Protein AF-A0A3M8TWA8-F1 (afdb_monomer)

Organism: NCBI:txid2486417

pLDDT: mean 70.11, std 12.39, range [41.38, 85.44]

Nearest PDB structures (foldseek):
  5ljw-assembly2_B  TM=4.815E-01  e=3.329E+00  Paramagnetospirillum magneticum AMB-1
  3wtf-assembly1_A  TM=4.053E-01  e=4.040E+00  Homo sapiens
  1u80-assembly2_C-2  TM=3.527E-01  e=4.310E+00  Escherichia coli

Secondary structure (DSSP, 8-state):
--------THHHHHHHHHHHS---HHHHTT--TT-EE--STTPPPEEEEEETTEEEEEEPPHHHHHHHHHHH-

Foldseek 3Di:
DPPPPPPPLLVVLLVQCCPPFVDDSVFSVVQDLPQKDPDDPPQATWGWTDDDPDIDITGHDPVSNVSSVSNND

Sequence (73 aa):
MLAHPTVDLAVPLGRSLALREGLRTTVLAGLPRGDDHPVVGGVPGSLTYRDGDRVRIVSLSPESELLLSASMA

Mean predicted aligned error: 9.42 Å

Solvent-accessible surface area (backbone atoms only — not comparable to full-atom values): 4551 Å² total; per-residue (Å²): 132,83,77,69,76,76,73,71,43,65,61,62,31,46,51,39,35,35,74,76,65,64,46,57,71,75,41,60,80,65,60,67,99,76,51,72,46,76,61,67,93,85,45,67,30,36,46,53,44,60,60,87,93,41,80,46,76,43,70,41,51,76,65,40,44,50,38,50,55,62,67,74,109

Structure (mmCIF, N/CA/C/O backbone):
data_AF-A0A3M8TWA8-F1
#
_entry.id   AF-A0A3M8TWA8-F1
#
loop_
_atom_site.group_PDB
_atom_site.id
_atom_site.type_symbol
_atom_site.label_atom_id
_atom_site.label_alt_id
_atom_site.label_comp_id
_atom_site.label_asym_id
_atom_site.label_entity_id
_atom_site.label_seq_id
_atom_site.pdbx_PDB_ins_code
_atom_site.Cartn_x
_atom_site.Cartn_y
_atom_site.Cartn_z
_atom_site.occupancy
_atom_site.B_iso_or_equiv
_atom_site.auth_seq_id
_atom_site.auth_comp_id
_atom_site.auth_asym_id
_atom_site.auth_atom_id
_atom_site.pdbx_PDB_model_num
ATOM 1 N N . MET A 1 1 ? 16.017 -12.696 -26.200 1.00 41.38 1 MET A N 1
ATOM 2 C CA . MET A 1 1 ? 14.870 -12.349 -25.339 1.00 41.38 1 MET A CA 1
ATOM 3 C C . MET A 1 1 ? 15.419 -12.193 -23.928 1.00 41.38 1 MET A C 1
ATOM 5 O O . MET A 1 1 ? 15.658 -13.194 -23.268 1.00 41.38 1 MET A O 1
ATOM 9 N N . LEU A 1 2 ? 15.786 -10.969 -23.533 1.00 43.72 2 LEU A N 1
ATOM 10 C CA . LEU A 1 2 ? 16.223 -10.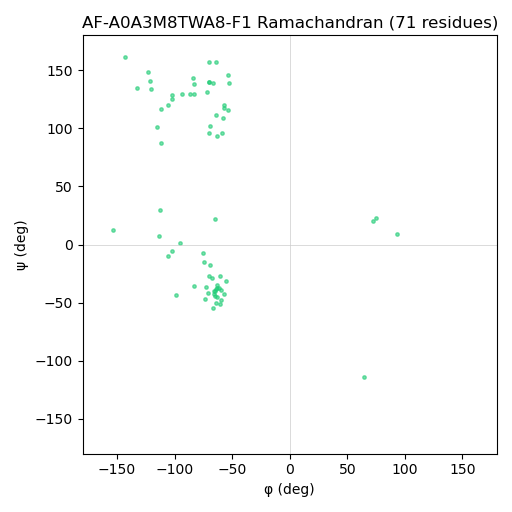686 -22.163 1.00 43.72 2 LEU A CA 1
ATOM 11 C C . LEU A 1 2 ? 14.978 -10.825 -21.289 1.00 43.72 2 LEU A C 1
ATOM 13 O O . LEU A 1 2 ? 14.097 -9.969 -21.338 1.00 43.72 2 LEU A O 1
ATOM 17 N N . ALA A 1 3 ? 14.856 -11.947 -20.583 1.00 43.16 3 ALA A N 1
ATOM 18 C CA . ALA A 1 3 ? 13.894 -12.074 -19.504 1.00 43.16 3 ALA A CA 1
ATOM 19 C C . ALA A 1 3 ? 14.311 -11.045 -18.453 1.00 43.16 3 ALA A C 1
ATOM 21 O O . ALA A 1 3 ? 15.222 -11.292 -17.667 1.00 43.16 3 ALA A O 1
ATOM 22 N N . HIS A 1 4 ? 13.726 -9.848 -18.514 1.00 44.62 4 HIS A N 1
ATOM 23 C CA . HIS A 1 4 ? 13.827 -8.913 -17.410 1.00 44.62 4 HIS A CA 1
ATOM 24 C C . HIS A 1 4 ? 13.273 -9.665 -16.204 1.00 44.62 4 HIS A C 1
ATOM 26 O O . HIS A 1 4 ? 12.132 -10.130 -16.283 1.00 44.62 4 HIS A O 1
ATOM 32 N N . PRO A 1 5 ? 14.055 -9.869 -15.132 1.00 54.28 5 PRO A N 1
ATOM 33 C CA . PRO A 1 5 ? 13.468 -10.333 -13.896 1.00 54.28 5 PRO A CA 1
ATOM 34 C C . PRO A 1 5 ? 12.429 -9.274 -13.547 1.00 54.28 5 PRO A C 1
ATOM 36 O O . PRO A 1 5 ? 12.785 -8.129 -13.276 1.00 54.28 5 PRO A O 1
ATOM 39 N N . THR A 1 6 ? 11.149 -9.617 -13.677 1.00 57.97 6 THR A N 1
ATOM 40 C CA . THR A 1 6 ? 10.056 -8.804 -13.162 1.00 57.97 6 THR A CA 1
ATOM 41 C C . THR A 1 6 ? 10.336 -8.718 -11.676 1.00 57.97 6 THR A C 1
ATOM 43 O O . THR A 1 6 ? 10.126 -9.685 -10.947 1.00 57.97 6 THR A O 1
ATOM 46 N N . VAL A 1 7 ? 10.983 -7.631 -11.259 1.00 62.66 7 VAL A N 1
ATOM 47 C CA . VAL A 1 7 ? 11.291 -7.399 -9.858 1.00 62.66 7 VAL A CA 1
ATOM 48 C C . VAL A 1 7 ? 9.945 -7.441 -9.161 1.00 62.66 7 VAL A C 1
ATOM 50 O O . VAL A 1 7 ? 9.057 -6.661 -9.497 1.00 62.66 7 VAL A O 1
ATOM 53 N N . ASP A 1 8 ? 9.765 -8.406 -8.263 1.00 69.94 8 ASP A N 1
ATOM 54 C CA . ASP A 1 8 ? 8.531 -8.507 -7.504 1.00 69.94 8 ASP A CA 1
ATOM 55 C C . ASP A 1 8 ? 8.489 -7.334 -6.527 1.00 69.94 8 ASP A C 1
ATOM 57 O O . ASP A 1 8 ? 9.094 -7.352 -5.451 1.00 69.94 8 ASP A O 1
ATOM 61 N N . LEU A 1 9 ? 7.808 -6.275 -6.956 1.00 69.38 9 LEU A N 1
ATOM 62 C CA . LEU A 1 9 ? 7.635 -5.068 -6.171 1.00 69.38 9 LEU A CA 1
ATOM 63 C C . LEU A 1 9 ? 6.613 -5.254 -5.043 1.00 69.38 9 LEU A C 1
ATOM 65 O O . LEU A 1 9 ? 6.532 -4.383 -4.180 1.00 69.38 9 LEU A O 1
ATOM 69 N N . ALA A 1 10 ? 5.897 -6.386 -4.963 1.00 74.19 10 ALA A N 1
ATOM 70 C CA . ALA A 1 10 ? 4.923 -6.630 -3.900 1.00 74.19 10 ALA A CA 1
ATOM 71 C C . ALA A 1 10 ? 5.585 -6.702 -2.517 1.00 74.19 10 ALA A C 1
ATOM 73 O O . ALA A 1 10 ? 5.051 -6.173 -1.541 1.00 74.19 10 ALA A O 1
ATOM 74 N N . VAL A 1 11 ? 6.777 -7.301 -2.427 1.00 79.44 11 VAL A N 1
ATOM 75 C CA . VAL A 1 11 ? 7.542 -7.396 -1.174 1.00 79.44 11 VAL A CA 1
ATOM 76 C C . VAL A 1 11 ? 8.036 -6.024 -0.683 1.00 79.44 11 VAL A C 1
ATOM 78 O O . VAL A 1 11 ? 7.738 -5.674 0.464 1.00 79.44 11 VAL A O 1
ATOM 81 N N . PRO A 1 12 ? 8.773 -5.218 -1.479 1.00 78.06 12 PRO A N 1
ATOM 82 C CA . PRO A 1 12 ? 9.217 -3.898 -1.036 1.00 78.06 12 PRO A CA 1
ATOM 83 C C . PRO A 1 12 ? 8.050 -2.929 -0.813 1.00 78.06 12 PRO A C 1
ATOM 85 O O . PRO A 1 12 ? 8.058 -2.225 0.198 1.00 78.06 12 PRO A O 1
ATOM 88 N N . LEU A 1 13 ? 7.019 -2.939 -1.669 1.00 76.62 13 LEU A N 1
ATOM 89 C CA . LEU A 1 13 ? 5.809 -2.133 -1.475 1.00 76.62 13 LEU A CA 1
ATOM 90 C C . LEU A 1 13 ? 5.119 -2.498 -0.162 1.00 76.62 13 LEU A C 1
ATOM 92 O O . LEU A 1 13 ? 4.814 -1.627 0.651 1.00 76.62 13 LEU A O 1
ATOM 96 N N . GLY A 1 14 ? 4.936 -3.793 0.087 1.00 78.38 14 GLY A N 1
ATOM 97 C CA . GLY A 1 14 ? 4.292 -4.252 1.303 1.00 78.38 14 GLY A CA 1
ATOM 98 C C . GLY A 1 14 ? 5.069 -3.899 2.567 1.00 78.38 14 GLY A C 1
ATOM 99 O O . GLY A 1 14 ? 4.481 -3.502 3.574 1.00 78.38 14 GLY A O 1
ATOM 100 N N . ARG A 1 15 ? 6.402 -3.967 2.511 1.00 83.31 15 ARG A N 1
ATOM 101 C CA . ARG A 1 15 ? 7.263 -3.536 3.616 1.00 83.31 15 ARG A CA 1
ATOM 102 C C . ARG A 1 15 ? 7.162 -2.031 3.859 1.00 83.31 15 ARG A C 1
ATOM 104 O O . ARG A 1 15 ? 7.090 -1.630 5.018 1.00 83.31 15 ARG A O 1
ATOM 111 N N . SER A 1 16 ? 7.144 -1.224 2.799 1.00 82.44 16 SER A N 1
ATOM 112 C CA . SER A 1 16 ? 6.981 0.229 2.907 1.00 82.44 16 SER A CA 1
ATOM 113 C C . SER A 1 16 ? 5.639 0.571 3.560 1.00 82.44 16 SER A C 1
ATOM 115 O O . SER A 1 16 ? 5.627 1.210 4.610 1.00 82.44 16 SER A O 1
ATOM 117 N N . LEU A 1 17 ? 4.542 -0.004 3.052 1.00 82.62 17 LEU A N 1
ATOM 118 C CA . LEU A 1 17 ? 3.184 0.176 3.578 1.00 82.62 17 LEU A CA 1
ATOM 119 C C . LEU A 1 17 ? 3.031 -0.264 5.038 1.00 82.62 17 LEU A C 1
ATOM 121 O O . LEU A 1 17 ? 2.355 0.398 5.827 1.00 82.62 17 LEU A O 1
ATOM 125 N N . ALA A 1 18 ? 3.670 -1.364 5.432 1.00 83.62 18 ALA A N 1
ATOM 126 C CA . ALA A 1 18 ? 3.628 -1.831 6.814 1.00 83.62 18 ALA A CA 1
ATOM 127 C C . ALA A 1 18 ? 4.433 -0.932 7.766 1.00 83.62 18 ALA A C 1
ATOM 129 O O . ALA A 1 18 ? 3.984 -0.659 8.878 1.00 83.62 18 ALA A O 1
ATOM 130 N N . LEU A 1 19 ? 5.620 -0.477 7.352 1.00 85.44 19 LEU A N 1
ATOM 131 C CA . LEU A 1 19 ? 6.530 0.277 8.220 1.00 85.44 19 LEU A CA 1
ATOM 132 C C . LEU A 1 19 ? 6.202 1.769 8.294 1.00 85.44 19 LEU A C 1
ATOM 134 O O . LEU A 1 19 ? 6.401 2.375 9.345 1.00 85.44 19 LEU A O 1
ATOM 138 N N . ARG A 1 20 ? 5.748 2.368 7.191 1.00 84.44 20 ARG A N 1
ATOM 139 C CA . ARG A 1 20 ? 5.535 3.817 7.080 1.00 84.44 20 ARG A CA 1
ATOM 140 C C .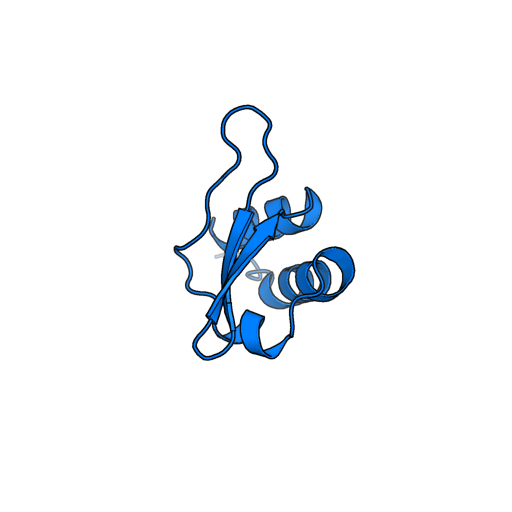 ARG A 1 20 ? 4.079 4.200 7.288 1.00 84.44 20 ARG A C 1
ATOM 142 O O . ARG A 1 20 ? 3.800 5.153 8.007 1.00 84.44 20 ARG A O 1
ATOM 149 N N . GLU A 1 21 ? 3.162 3.444 6.697 1.00 85.00 21 GLU A N 1
ATOM 150 C CA . GLU A 1 21 ? 1.727 3.725 6.758 1.00 85.00 21 GLU A CA 1
ATOM 151 C C . GLU A 1 21 ? 0.972 2.818 7.756 1.00 85.00 21 GLU A C 1
ATOM 153 O O . GLU A 1 21 ? -0.212 3.031 8.024 1.00 85.00 21 GLU A O 1
ATOM 158 N N . GLY A 1 22 ? 1.649 1.829 8.355 1.00 82.62 22 GLY A N 1
ATOM 159 C CA . GLY A 1 22 ? 1.091 0.960 9.396 1.00 82.62 22 GLY A CA 1
ATOM 160 C C . GLY A 1 22 ? 0.061 -0.054 8.890 1.00 82.62 22 GLY A C 1
ATOM 161 O O . GLY A 1 22 ? -0.760 -0.541 9.676 1.00 82.62 22 GLY A O 1
ATOM 162 N N . LEU A 1 23 ? 0.055 -0.369 7.589 1.00 80.00 23 LEU A N 1
ATOM 163 C CA . LEU A 1 23 ? -0.905 -1.318 7.025 1.00 80.00 23 LEU A CA 1
ATOM 164 C C . LEU A 1 23 ? -0.610 -2.740 7.502 1.00 80.00 23 LEU A C 1
ATOM 166 O O . LEU A 1 23 ? 0.532 -3.200 7.550 1.00 80.00 23 LEU A O 1
ATOM 170 N N . ARG A 1 24 ? -1.680 -3.479 7.799 1.00 74.56 24 ARG A N 1
ATOM 171 C CA . ARG A 1 24 ? -1.582 -4.907 8.105 1.00 74.56 24 ARG A CA 1
ATOM 172 C C . ARG A 1 24 ? -1.221 -5.682 6.845 1.00 74.56 24 ARG A C 1
ATOM 174 O O . ARG A 1 24 ? -1.805 -5.466 5.789 1.00 74.56 24 ARG A O 1
ATOM 181 N N . THR A 1 25 ? -0.345 -6.669 6.977 1.00 66.06 25 THR A N 1
ATOM 182 C CA . THR A 1 25 ? 0.090 -7.508 5.850 1.00 66.06 25 THR A CA 1
ATOM 183 C C . THR A 1 25 ? -1.047 -8.276 5.175 1.00 66.06 25 THR A C 1
ATOM 185 O O . THR A 1 25 ? -0.998 -8.521 3.975 1.00 66.06 25 THR A O 1
ATOM 188 N N . THR A 1 26 ? -2.114 -8.586 5.913 1.00 64.44 26 THR A N 1
ATOM 189 C CA . THR A 1 26 ? -3.329 -9.231 5.390 1.00 64.44 26 THR A CA 1
ATOM 190 C C . THR A 1 26 ? -4.122 -8.348 4.428 1.00 64.44 26 THR A C 1
ATOM 192 O O . THR A 1 26 ? -4.787 -8.864 3.540 1.00 64.44 26 THR A O 1
ATOM 195 N N . VAL A 1 27 ? -4.048 -7.026 4.593 1.00 62.03 27 VAL A N 1
ATOM 196 C CA . VAL A 1 27 ? -4.667 -6.053 3.682 1.00 62.03 27 VAL A CA 1
ATOM 197 C C . VAL A 1 27 ? -3.885 -5.987 2.373 1.00 62.03 27 VAL A C 1
ATOM 199 O O . VAL A 1 27 ? -4.476 -5.883 1.304 1.00 62.03 27 VAL A O 1
ATOM 202 N N . LEU A 1 28 ? -2.557 -6.101 2.453 1.00 63.19 28 LEU A N 1
ATOM 203 C CA . LEU A 1 28 ? -1.669 -6.004 1.295 1.00 63.19 28 LEU A CA 1
ATOM 204 C C . LEU A 1 28 ? -1.912 -7.117 0.271 1.00 63.19 28 LEU A C 1
ATOM 206 O O . LEU A 1 28 ? -1.833 -6.872 -0.927 1.00 63.19 28 LEU A O 1
ATOM 210 N N . ALA A 1 29 ? -2.260 -8.319 0.736 1.00 62.12 29 ALA A N 1
ATOM 211 C CA . ALA A 1 29 ? -2.589 -9.454 -0.127 1.00 62.12 29 ALA A CA 1
ATOM 212 C C . ALA A 1 29 ? -3.916 -9.282 -0.894 1.00 62.12 29 ALA A C 1
ATOM 214 O O . ALA A 1 29 ? -4.161 -10.005 -1.856 1.00 62.12 29 ALA A O 1
ATOM 215 N N . GLY A 1 30 ? -4.775 -8.355 -0.456 1.00 58.41 30 GLY A N 1
ATOM 216 C CA . GLY A 1 30 ? -6.099 -8.111 -1.024 1.00 58.41 30 GLY A CA 1
ATOM 217 C C . GLY A 1 30 ? -6.248 -6.757 -1.711 1.00 58.41 30 GLY A C 1
ATOM 218 O O . GLY A 1 30 ? -7.372 -6.410 -2.057 1.00 58.41 30 GLY A O 1
ATOM 219 N N . LEU A 1 31 ? -5.167 -5.986 -1.879 1.00 61.97 31 LEU A N 1
ATOM 220 C CA . LEU A 1 31 ? -5.216 -4.680 -2.536 1.00 61.97 31 LEU A CA 1
ATOM 221 C C . LEU A 1 31 ? -5.625 -4.848 -4.010 1.00 61.97 31 LEU A C 1
ATOM 223 O O . LEU A 1 31 ? -4.856 -5.417 -4.792 1.00 61.97 31 LEU A O 1
ATOM 227 N N . PRO A 1 32 ? -6.824 -4.389 -4.416 1.00 55.09 32 PRO A N 1
ATOM 228 C CA . PRO A 1 32 ? -7.193 -4.387 -5.820 1.00 55.09 32 PRO A CA 1
ATOM 229 C C . PRO A 1 32 ? -6.291 -3.401 -6.571 1.00 55.09 32 PRO A C 1
ATOM 231 O O . PRO A 1 32 ? -6.023 -2.302 -6.092 1.00 55.09 32 PRO A O 1
ATOM 234 N N . ARG A 1 33 ? -5.845 -3.784 -7.772 1.00 55.75 33 ARG A N 1
ATOM 235 C CA . ARG A 1 33 ? -4.986 -2.985 -8.672 1.00 55.75 33 ARG A CA 1
ATOM 236 C C . ARG A 1 33 ? -5.642 -1.688 -9.207 1.00 55.75 33 ARG A C 1
ATOM 238 O O . ARG A 1 33 ? -5.270 -1.253 -10.287 1.00 55.75 33 ARG A O 1
ATOM 245 N N . GLY A 1 34 ? -6.661 -1.123 -8.559 1.00 50.06 34 GLY A N 1
ATOM 246 C CA . GLY A 1 34 ? -7.481 -0.076 -9.184 1.00 50.06 34 GLY A CA 1
ATOM 247 C C . GLY A 1 34 ? -8.170 0.932 -8.271 1.00 50.06 34 GLY A C 1
ATOM 248 O O . GLY A 1 34 ? -9.030 1.646 -8.769 1.00 50.06 34 GLY A O 1
ATOM 249 N N . ASP A 1 35 ? -7.824 1.003 -6.982 1.00 55.56 35 ASP A N 1
ATOM 250 C CA . ASP A 1 35 ? -8.366 2.016 -6.053 1.00 55.56 35 ASP A CA 1
ATOM 251 C C . ASP A 1 35 ? -7.286 3.019 -5.585 1.00 55.56 35 ASP A C 1
ATOM 253 O O . ASP A 1 35 ? -7.337 3.561 -4.472 1.00 55.56 35 ASP A O 1
ATOM 257 N N . ASP A 1 36 ? -6.279 3.272 -6.424 1.00 53.69 36 ASP A N 1
ATOM 258 C CA . ASP A 1 36 ? -5.302 4.338 -6.220 1.00 53.69 36 ASP A CA 1
ATOM 259 C C . ASP A 1 36 ? -5.836 5.684 -6.733 1.00 53.69 36 ASP A C 1
ATOM 261 O O . ASP A 1 36 ? -6.484 5.779 -7.773 1.00 53.69 36 ASP A O 1
ATOM 265 N N . HIS A 1 37 ? -5.587 6.742 -5.962 1.00 59.47 37 HIS A N 1
ATOM 266 C CA . HIS A 1 37 ? -5.831 8.115 -6.394 1.00 59.47 37 HIS A CA 1
ATOM 267 C C . HIS A 1 37 ? -4.471 8.822 -6.465 1.00 59.47 37 HIS A C 1
ATOM 269 O O . HIS A 1 37 ? -3.930 9.182 -5.408 1.00 59.47 37 HIS A O 1
ATOM 275 N N . PRO A 1 38 ? -3.885 8.978 -7.670 1.00 56.31 38 PRO A N 1
ATOM 276 C CA . PRO A 1 38 ? -2.566 9.580 -7.835 1.00 56.31 38 PRO A CA 1
ATOM 277 C C . PRO A 1 38 ? -2.558 11.049 -7.400 1.00 56.31 38 PRO A C 1
ATOM 279 O O . PRO A 1 38 ? -3.594 11.720 -7.393 1.00 56.31 38 PRO A O 1
ATOM 282 N N . VAL A 1 39 ? -1.371 11.559 -7.052 1.0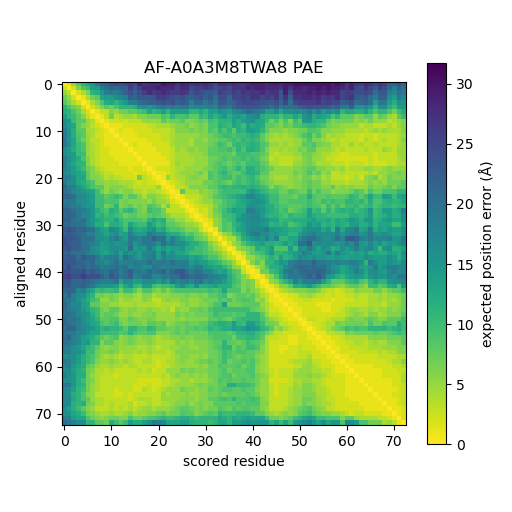0 57.47 39 VAL A N 1
ATOM 283 C CA . VAL A 1 39 ? -1.154 12.966 -6.678 1.00 57.47 39 VAL A CA 1
ATOM 284 C C . VAL A 1 39 ? -1.689 13.890 -7.772 1.00 57.47 39 VAL A C 1
ATOM 286 O O . VAL A 1 39 ? -1.148 13.963 -8.876 1.00 57.47 39 VAL A O 1
ATOM 289 N N . VAL A 1 40 ? -2.709 14.678 -7.439 1.00 53.53 40 VAL A N 1
ATOM 290 C CA . VAL A 1 40 ? -3.137 15.831 -8.237 1.00 53.53 40 VAL A CA 1
ATOM 291 C C . VAL A 1 40 ? -2.827 17.088 -7.429 1.00 53.53 40 VAL A C 1
ATOM 293 O O . VAL A 1 40 ? -3.365 17.292 -6.344 1.00 53.53 40 VAL A O 1
ATOM 296 N N . GLY A 1 41 ? -1.936 17.940 -7.942 1.00 51.31 41 GLY A N 1
ATOM 297 C CA . GLY A 1 41 ? -1.727 19.288 -7.397 1.00 51.31 41 GLY A CA 1
ATOM 298 C C . GLY A 1 41 ? -0.958 19.390 -6.070 1.00 51.31 41 GLY A C 1
ATOM 299 O O . GLY A 1 41 ? -1.102 20.396 -5.382 1.00 51.31 41 GLY A O 1
ATOM 300 N N . GLY A 1 42 ? -0.132 18.399 -5.710 1.00 53.59 42 GLY A N 1
ATOM 301 C CA . GLY A 1 42 ? 0.755 18.469 -4.534 1.00 53.59 42 GLY A CA 1
ATOM 302 C C . GLY A 1 42 ? 0.185 17.892 -3.232 1.00 53.59 42 GLY A C 1
ATOM 303 O O . GLY A 1 42 ? 0.802 18.049 -2.179 1.00 53.59 42 GLY A O 1
ATOM 304 N N . VAL A 1 43 ? -0.964 17.214 -3.287 1.00 55.03 43 VAL A N 1
ATOM 305 C CA . VAL A 1 43 ? -1.500 16.410 -2.175 1.00 55.03 43 VAL A CA 1
ATOM 306 C C . VAL A 1 43 ? -0.898 15.004 -2.254 1.00 55.03 43 VAL A C 1
ATOM 308 O O . VAL A 1 43 ? -0.987 14.439 -3.340 1.00 55.03 43 VAL A O 1
ATOM 311 N N . PRO A 1 44 ? -0.325 14.429 -1.173 1.00 64.56 44 PRO A N 1
ATOM 312 C CA . PRO A 1 44 ? 0.244 13.077 -1.188 1.00 64.56 44 PRO A CA 1
ATOM 313 C C . PRO A 1 44 ? -0.758 12.055 -1.724 1.00 64.56 44 PRO A C 1
ATOM 315 O O . PRO A 1 44 ? -1.938 12.124 -1.359 1.00 64.56 44 PRO A O 1
ATOM 318 N N . GLY A 1 45 ? -0.297 11.110 -2.552 1.00 74.00 45 GLY A N 1
ATOM 319 C CA . GLY A 1 45 ? -1.147 10.044 -3.072 1.00 74.00 45 GLY A CA 1
ATOM 320 C C . GLY A 1 45 ? -1.841 9.317 -1.924 1.00 74.00 45 GLY A C 1
ATOM 321 O O . GLY A 1 45 ? -1.294 9.202 -0.827 1.00 74.00 45 GLY A O 1
ATOM 322 N N . SER A 1 46 ? -3.069 8.858 -2.135 1.00 78.00 46 SER A N 1
ATOM 323 C CA . SER A 1 46 ? -3.795 8.124 -1.097 1.00 78.00 46 SER A CA 1
ATOM 324 C C . SER A 1 46 ? -4.173 6.743 -1.589 1.00 78.00 46 SER A C 1
ATOM 326 O O . SER A 1 46 ? -4.544 6.557 -2.749 1.00 78.00 46 SER A O 1
ATOM 328 N N . LEU A 1 47 ? -4.063 5.773 -0.689 1.00 78.44 47 LEU A N 1
ATOM 329 C CA . LEU A 1 47 ? -4.455 4.401 -0.942 1.00 78.44 47 LEU A CA 1
ATOM 330 C C . LEU A 1 47 ? -5.757 4.121 -0.205 1.00 78.44 47 LEU A C 1
ATOM 332 O O . LEU A 1 47 ? -5.824 4.209 1.026 1.00 78.44 47 LEU A O 1
ATOM 336 N N . THR A 1 48 ? -6.782 3.760 -0.968 1.00 79.94 48 THR A N 1
ATOM 337 C CA . THR A 1 48 ? -8.029 3.246 -0.413 1.00 79.94 48 THR A CA 1
ATOM 338 C C . THR A 1 48 ? -7.948 1.728 -0.372 1.00 79.94 48 THR A C 1
ATOM 340 O O . THR A 1 48 ? -7.588 1.087 -1.354 1.00 79.94 48 THR A O 1
ATOM 343 N N . TYR A 1 49 ? -8.247 1.132 0.778 1.00 74.69 49 TYR A N 1
ATOM 344 C CA . TYR A 1 49 ? -8.204 -0.316 0.943 1.00 74.69 49 TYR A CA 1
ATOM 345 C C . TYR A 1 49 ? -9.316 -0.818 1.849 1.00 74.69 49 TYR A C 1
ATOM 347 O O . TYR A 1 49 ? -9.895 -0.076 2.646 1.00 74.69 49 TYR A O 1
ATOM 355 N N . ARG A 1 50 ? -9.591 -2.118 1.758 1.00 74.81 50 ARG A N 1
ATOM 356 C CA . ARG A 1 50 ? -10.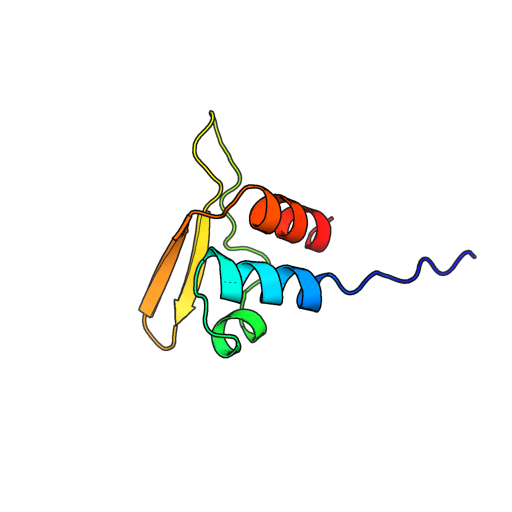589 -2.786 2.588 1.00 74.81 50 ARG A CA 1
ATOM 357 C C . ARG A 1 50 ? -9.920 -3.574 3.721 1.00 74.81 50 ARG A C 1
ATOM 359 O O . ARG A 1 50 ? -9.061 -4.414 3.483 1.00 74.81 50 ARG A O 1
ATOM 366 N N . ASP A 1 51 ? -10.321 -3.292 4.956 1.00 75.31 51 ASP A N 1
ATOM 367 C CA . ASP A 1 51 ? -9.933 -3.978 6.195 1.00 75.31 51 ASP A CA 1
ATOM 368 C C . ASP A 1 51 ? -11.167 -4.708 6.746 1.00 75.31 51 ASP A C 1
ATOM 370 O O . ASP A 1 51 ? -11.971 -4.137 7.491 1.00 75.31 51 ASP A O 1
ATOM 374 N N . GLY A 1 52 ? -11.376 -5.947 6.292 1.00 78.25 52 GLY A N 1
ATOM 375 C CA . GLY A 1 52 ? -12.618 -6.688 6.530 1.00 78.25 52 GLY A CA 1
ATOM 376 C C . GLY A 1 52 ? -13.813 -6.008 5.852 1.00 78.25 52 GLY A C 1
ATOM 377 O O . GLY A 1 52 ? -13.869 -5.911 4.628 1.00 78.25 52 GLY A O 1
ATOM 378 N N . ASP A 1 53 ? -14.753 -5.495 6.646 1.00 80.75 53 ASP A N 1
ATOM 379 C CA . ASP A 1 53 ? -15.918 -4.746 6.147 1.00 80.75 53 ASP A CA 1
ATOM 380 C C . ASP A 1 53 ? -15.731 -3.227 6.145 1.00 80.75 53 ASP A C 1
ATOM 382 O O . ASP A 1 53 ? -16.638 -2.485 5.769 1.00 80.75 53 ASP A O 1
ATOM 386 N N . ARG A 1 54 ? -14.558 -2.733 6.551 1.00 79.44 54 ARG A N 1
ATOM 387 C CA . ARG A 1 54 ? -14.280 -1.295 6.601 1.00 79.44 54 ARG A CA 1
ATOM 388 C C . ARG A 1 54 ? -13.433 -0.870 5.416 1.00 79.44 54 ARG A C 1
ATOM 390 O O . ARG A 1 54 ? -12.369 -1.432 5.189 1.00 79.44 54 ARG A O 1
ATOM 397 N N . VAL A 1 55 ? -13.869 0.166 4.708 1.00 80.94 55 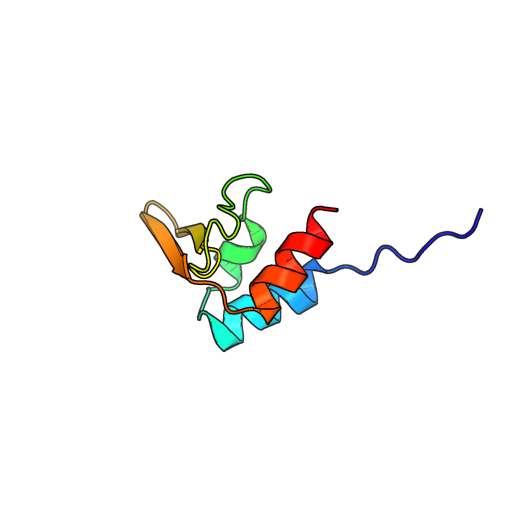VAL A N 1
ATOM 398 C CA . VAL A 1 55 ? -13.015 0.890 3.762 1.00 80.94 55 VAL A CA 1
ATOM 399 C C . VAL A 1 55 ? -12.200 1.913 4.550 1.00 80.94 55 VAL A C 1
ATOM 401 O O . VAL A 1 55 ? -12.746 2.651 5.371 1.00 80.94 55 VAL A O 1
ATOM 404 N N . ARG A 1 56 ? -10.886 1.926 4.343 1.00 81.38 56 ARG A N 1
ATOM 405 C CA . ARG A 1 56 ? -9.943 2.863 4.957 1.00 81.38 56 ARG A CA 1
ATOM 406 C C . ARG A 1 56 ? -9.178 3.600 3.871 1.00 81.38 56 ARG A C 1
ATOM 408 O O . ARG A 1 56 ? -8.895 3.032 2.824 1.00 81.38 56 ARG A O 1
ATOM 415 N N . ILE A 1 57 ? -8.815 4.840 4.167 1.00 80.81 57 ILE A N 1
ATOM 416 C CA . ILE A 1 57 ? -7.990 5.685 3.306 1.00 80.81 57 ILE A CA 1
ATOM 417 C C . ILE A 1 57 ? -6.742 6.047 4.098 1.00 80.81 57 ILE A C 1
ATOM 419 O O . ILE A 1 57 ? -6.836 6.411 5.273 1.00 80.81 57 ILE A O 1
ATOM 423 N N . VAL A 1 58 ? -5.580 5.925 3.469 1.00 81.06 58 VAL A N 1
ATOM 424 C CA . VAL A 1 58 ? -4.296 6.286 4.068 1.00 81.06 58 VAL A CA 1
ATOM 425 C C . VAL A 1 58 ? -3.492 7.131 3.094 1.00 81.06 58 VAL A C 1
ATOM 427 O O . VAL A 1 58 ? -3.427 6.825 1.906 1.00 81.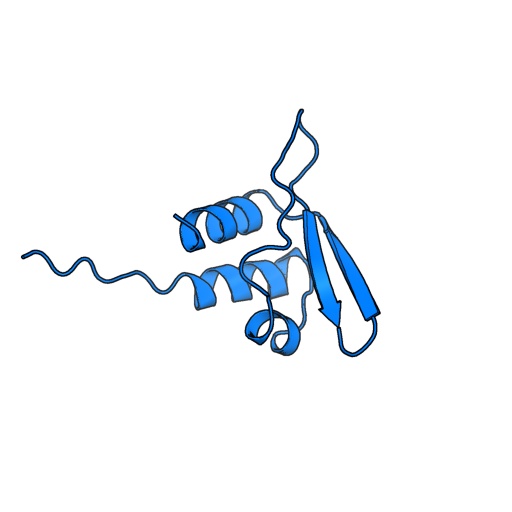06 58 VAL A O 1
ATOM 430 N N . SER A 1 59 ? -2.899 8.211 3.595 1.00 84.81 59 SER A N 1
ATOM 431 C CA . SER A 1 59 ? -1.942 9.003 2.826 1.00 84.81 59 SER A CA 1
ATOM 432 C C . SER A 1 59 ? -0.644 8.219 2.675 1.00 84.81 59 SER A C 1
ATOM 434 O O . SER A 1 59 ? -0.115 7.698 3.657 1.00 84.81 59 SER A O 1
ATOM 436 N N . LEU A 1 60 ? -0.142 8.139 1.452 1.00 81.69 60 LEU A N 1
ATOM 437 C CA . LEU A 1 60 ? 1.103 7.470 1.122 1.00 81.69 60 LEU A CA 1
ATOM 438 C C . LEU A 1 60 ? 2.284 8.408 1.352 1.00 81.69 60 LEU A C 1
ATOM 440 O O . LEU A 1 60 ? 2.230 9.607 1.074 1.00 81.69 60 LEU A O 1
ATOM 444 N N . SER A 1 61 ? 3.385 7.841 1.831 1.00 85.00 61 SER A N 1
ATOM 445 C CA . SER A 1 61 ? 4.690 8.473 1.720 1.00 85.00 61 SER A CA 1
ATOM 446 C C . SER A 1 61 ? 5.179 8.462 0.263 1.00 85.00 61 SER A C 1
ATOM 448 O O . SER A 1 61 ? 4.799 7.572 -0.504 1.00 85.00 61 SER A O 1
ATOM 450 N N . PRO A 1 62 ? 6.091 9.378 -0.116 1.00 83.06 62 PRO A N 1
ATOM 451 C CA . PRO A 1 62 ? 6.640 9.424 -1.474 1.00 83.06 62 PRO A CA 1
ATOM 452 C C . PRO A 1 62 ? 7.283 8.106 -1.941 1.00 83.06 62 PRO A C 1
ATOM 454 O O . PRO A 1 62 ? 7.250 7.783 -3.122 1.00 83.06 62 PRO A O 1
ATOM 457 N N . GLU A 1 63 ? 7.865 7.328 -1.022 1.00 83.06 63 GLU A N 1
ATOM 458 C CA . GLU A 1 63 ? 8.472 6.029 -1.341 1.00 83.06 63 GLU A CA 1
ATOM 459 C C . GLU A 1 63 ? 7.410 4.957 -1.618 1.00 83.06 63 GLU A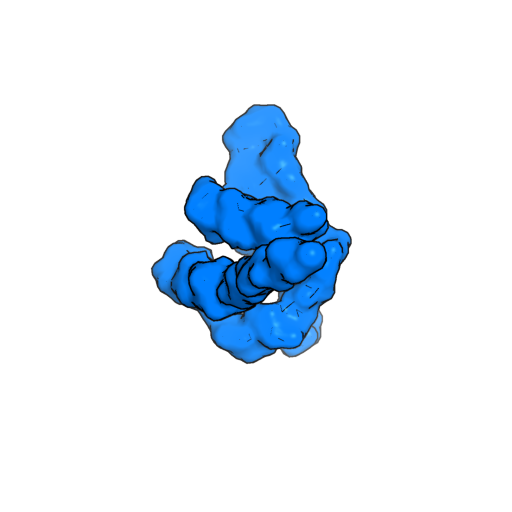 C 1
ATOM 461 O O . GLU A 1 63 ? 7.501 4.252 -2.623 1.00 83.06 63 GLU A O 1
ATOM 466 N N . SER A 1 64 ? 6.383 4.860 -0.766 1.00 81.56 64 SER A N 1
ATOM 467 C CA . SER A 1 64 ? 5.259 3.940 -0.980 1.00 81.56 64 SER A CA 1
ATOM 468 C C . SER A 1 64 ? 4.507 4.277 -2.270 1.00 81.56 64 SER A C 1
ATOM 470 O O . SER A 1 64 ? 4.120 3.373 -3.003 1.00 81.56 64 SER A O 1
ATOM 472 N N . GLU A 1 65 ? 4.362 5.564 -2.586 1.00 81.31 65 GLU A N 1
ATOM 473 C CA . GLU A 1 65 ? 3.764 6.032 -3.837 1.00 81.31 65 GLU A CA 1
ATOM 474 C C . GLU A 1 65 ? 4.600 5.649 -5.067 1.00 81.31 65 GLU A C 1
ATOM 476 O O . GLU A 1 65 ? 4.056 5.150 -6.054 1.00 81.31 65 GLU A O 1
ATOM 481 N N . LEU A 1 66 ? 5.926 5.814 -5.004 1.00 80.81 66 LEU A N 1
ATOM 482 C CA . LEU A 1 66 ? 6.830 5.418 -6.085 1.00 80.81 66 LEU A CA 1
ATOM 483 C C . LEU A 1 66 ? 6.791 3.903 -6.326 1.00 80.81 66 LEU A C 1
ATOM 485 O O . LEU A 1 66 ? 6.705 3.460 -7.470 1.00 80.81 66 LEU A O 1
ATOM 489 N N . LEU A 1 67 ? 6.839 3.109 -5.251 1.00 78.25 67 LEU A N 1
ATOM 490 C CA . LEU A 1 67 ? 6.775 1.648 -5.323 1.00 78.25 67 LEU A CA 1
ATOM 491 C C . LEU A 1 67 ? 5.427 1.167 -5.865 1.00 78.25 67 LEU A C 1
ATOM 493 O O . LEU A 1 67 ? 5.393 0.242 -6.677 1.00 78.25 67 LEU A O 1
ATOM 497 N N . LEU A 1 68 ? 4.332 1.807 -5.449 1.00 75.94 68 LEU A N 1
ATOM 498 C CA . LEU A 1 68 ? 2.994 1.507 -5.946 1.00 75.94 68 LEU A CA 1
ATOM 499 C C . LEU A 1 68 ? 2.903 1.818 -7.442 1.00 75.94 68 LEU A C 1
ATOM 501 O O . LEU A 1 68 ? 2.562 0.931 -8.221 1.00 75.94 68 LEU A O 1
ATOM 505 N N . SER A 1 69 ? 3.321 3.018 -7.850 1.00 74.94 69 SER A N 1
ATOM 506 C CA . SER A 1 69 ? 3.335 3.444 -9.255 1.00 74.94 69 SER A CA 1
ATOM 507 C C . SER A 1 69 ? 4.169 2.505 -10.133 1.00 74.94 69 SER A C 1
ATOM 509 O O . SER A 1 69 ? 3.739 2.115 -11.213 1.00 74.94 69 SER A O 1
ATOM 511 N N . ALA A 1 70 ? 5.342 2.080 -9.652 1.00 75.31 70 ALA A N 1
ATOM 512 C CA . ALA A 1 70 ? 6.217 1.156 -10.370 1.00 75.31 70 ALA A CA 1
ATOM 513 C C . ALA A 1 70 ? 5.654 -0.27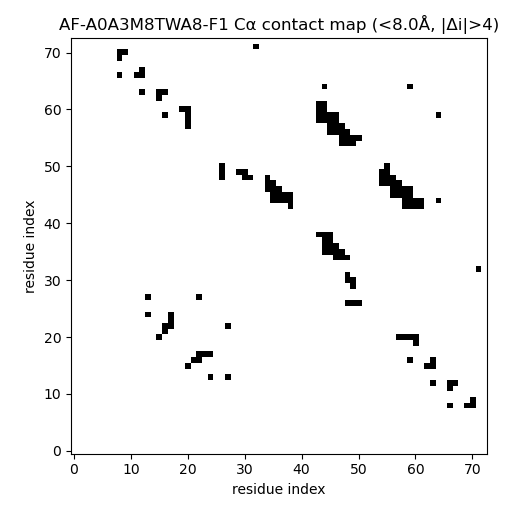4 -10.460 1.00 75.31 70 ALA A C 1
ATOM 515 O O . ALA A 1 70 ? 5.971 -0.987 -11.405 1.00 75.31 70 ALA A O 1
ATOM 516 N N . SER A 1 71 ? 4.822 -0.703 -9.504 1.00 70.62 71 SER A N 1
ATOM 517 C CA . SER A 1 71 ? 4.168 -2.022 -9.537 1.00 70.62 71 SER A CA 1
ATOM 518 C C . SER A 1 71 ? 3.011 -2.117 -10.541 1.00 70.62 71 SER A C 1
ATOM 520 O O . SER A 1 71 ? 2.557 -3.221 -10.848 1.00 70.62 71 SER A O 1
ATOM 522 N N . MET A 1 72 ? 2.52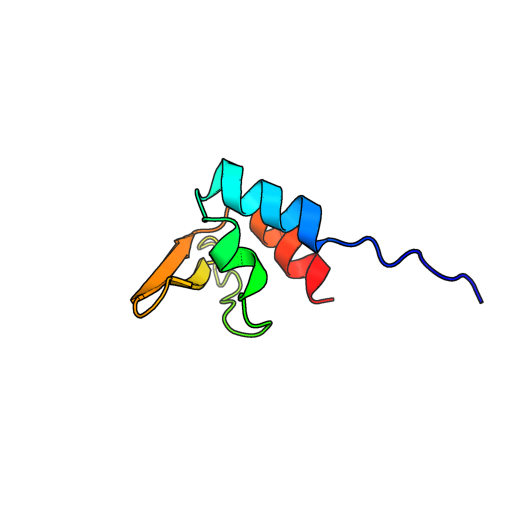9 -0.968 -11.025 1.00 66.06 72 MET A N 1
ATOM 523 C CA . MET A 1 72 ? 1.393 -0.842 -11.945 1.00 66.06 72 MET A CA 1
ATOM 524 C C . MET A 1 72 ? 1.805 -0.499 -13.386 1.00 66.06 72 MET A C 1
ATOM 526 O O . MET A 1 72 ? 0.952 -0.550 -14.272 1.00 66.06 72 MET A O 1
ATOM 530 N N . ALA A 1 73 ? 3.076 -0.151 -13.607 1.00 60.00 73 ALA A N 1
ATOM 531 C CA . ALA A 1 73 ? 3.668 0.116 -14.920 1.00 60.00 73 ALA A CA 1
ATOM 532 C C . ALA A 1 73 ? 4.026 -1.182 -15.664 1.00 60.00 73 ALA A C 1
ATOM 534 O O . ALA A 1 73 ? 3.863 -1.199 -16.906 1.00 60.00 73 ALA A O 1
#

Radius of gyration: 12.82 Å; Cα contacts (8 Å, |Δi|>4): 77; chains: 1; bounding box: 32×32×35 Å